Protein AF-A0A0F9AA87-F1 (afdb_monomer_lite)

Structure (mmCIF, N/CA/C/O backbone):
data_AF-A0A0F9AA87-F1
#
_entry.id   AF-A0A0F9AA87-F1
#
loop_
_atom_site.group_PDB
_atom_site.id
_atom_site.type_symbol
_atom_site.label_atom_id
_atom_site.label_alt_id
_atom_site.label_comp_id
_atom_site.label_asym_id
_atom_site.label_entity_id
_atom_site.label_seq_id
_atom_site.pdbx_PDB_ins_code
_atom_site.Cartn_x
_atom_site.Cartn_y
_atom_site.Cartn_z
_atom_site.occupancy
_atom_site.B_iso_or_equiv
_atom_site.auth_seq_id
_atom_site.auth_comp_id
_atom_site.auth_asym_id
_atom_site.auth_atom_id
_atom_site.pdbx_PDB_model_num
ATOM 1 N N . MET A 1 1 ? -9.304 3.431 26.824 1.00 60.50 1 MET A N 1
ATOM 2 C CA . MET A 1 1 ? -8.395 2.329 26.438 1.00 60.50 1 MET A CA 1
ATOM 3 C C . MET A 1 1 ? -7.987 2.607 25.007 1.00 60.50 1 MET A C 1
ATOM 5 O O . MET A 1 1 ? -8.861 3.030 24.263 1.00 60.50 1 MET A O 1
ATOM 9 N N . SER A 1 2 ? -6.704 2.493 24.655 1.00 78.44 2 SER A N 1
ATOM 10 C CA . SER A 1 2 ? -6.282 2.695 23.262 1.00 78.44 2 SER A CA 1
ATOM 11 C C . SER A 1 2 ? -6.850 1.568 22.408 1.00 78.44 2 SER A C 1
ATOM 13 O O . SER A 1 2 ? -6.734 0.409 22.800 1.00 78.44 2 SER A O 1
ATOM 15 N N . GLN A 1 3 ? -7.482 1.926 21.299 1.00 92.69 3 GLN A N 1
ATOM 16 C CA . GLN A 1 3 ? -8.003 0.985 20.317 1.00 92.69 3 GLN A CA 1
ATOM 17 C C . GLN A 1 3 ? -6.896 0.636 19.326 1.00 92.69 3 GLN A C 1
ATOM 19 O O . GLN A 1 3 ? -6.103 1.509 18.961 1.00 92.69 3 GLN A O 1
ATOM 24 N N . TRP A 1 4 ? -6.834 -0.627 18.915 1.00 96.38 4 TRP A N 1
ATOM 25 C CA . TRP A 1 4 ? -5.888 -1.080 17.901 1.00 96.38 4 TRP A CA 1
ATOM 26 C C . TRP A 1 4 ? -6.605 -1.516 16.632 1.00 96.38 4 TRP A C 1
ATOM 28 O O . TRP A 1 4 ? -7.660 -2.155 16.672 1.00 96.38 4 TRP A O 1
ATOM 38 N N . THR A 1 5 ? -5.989 -1.197 15.498 1.00 97.69 5 THR A N 1
ATOM 39 C CA . THR A 1 5 ? -6.383 -1.706 14.189 1.00 97.69 5 THR A CA 1
ATOM 40 C C . THR A 1 5 ? -5.219 -2.464 13.568 1.00 97.69 5 THR A C 1
ATOM 42 O O . THR A 1 5 ? -4.188 -1.883 13.236 1.00 97.69 5 THR A O 1
ATOM 45 N N . HIS A 1 6 ? -5.397 -3.771 13.396 1.00 97.69 6 HIS A N 1
ATOM 46 C CA . HIS A 1 6 ? -4.414 -4.651 12.772 1.00 97.69 6 HIS A CA 1
ATOM 47 C C . HIS A 1 6 ? -4.638 -4.692 11.264 1.00 97.69 6 HIS A C 1
ATOM 49 O O . HIS A 1 6 ? -5.755 -4.956 10.804 1.00 97.69 6 HIS A O 1
ATOM 55 N N . VAL A 1 7 ? -3.577 -4.476 10.494 1.00 98.38 7 VAL A N 1
ATOM 56 C CA . VAL A 1 7 ? -3.621 -4.468 9.032 1.00 98.38 7 VAL A CA 1
ATOM 57 C C . VAL A 1 7 ? -2.648 -5.501 8.483 1.00 98.38 7 VAL A C 1
ATOM 59 O O . VAL A 1 7 ? -1.494 -5.574 8.900 1.00 98.38 7 VAL A O 1
ATOM 62 N N . ALA A 1 8 ? -3.110 -6.293 7.520 1.00 98.62 8 ALA A N 1
ATOM 63 C CA . ALA A 1 8 ? -2.266 -7.203 6.754 1.00 98.62 8 ALA A CA 1
ATOM 64 C C . ALA A 1 8 ? -2.805 -7.338 5.331 1.00 98.62 8 ALA A C 1
ATOM 66 O O . ALA A 1 8 ? -4.007 -7.511 5.134 1.00 98.62 8 ALA A O 1
ATOM 67 N N . GLY A 1 9 ? -1.936 -7.290 4.329 1.00 98.25 9 GLY A N 1
ATOM 68 C CA . GLY A 1 9 ? -2.356 -7.373 2.938 1.00 98.25 9 GLY A CA 1
ATOM 69 C C . GLY A 1 9 ? -1.250 -7.771 1.985 1.00 98.25 9 GLY A C 1
ATOM 70 O O . GLY A 1 9 ? -0.074 -7.847 2.344 1.00 98.25 9 GLY A O 1
ATOM 71 N N . ILE A 1 10 ? -1.658 -8.023 0.749 1.00 97.75 10 ILE A N 1
ATOM 72 C CA . ILE A 1 10 ? -0.759 -8.336 -0.351 1.00 97.75 10 ILE A CA 1
ATOM 73 C C . ILE A 1 10 ? -1.280 -7.703 -1.638 1.00 97.75 10 ILE A C 1
ATOM 75 O O . ILE A 1 10 ? -2.482 -7.708 -1.905 1.00 97.75 10 ILE A O 1
ATOM 79 N N . ILE A 1 11 ? -0.367 -7.171 -2.444 1.00 95.12 11 ILE A N 1
ATOM 80 C CA . ILE A 1 11 ? -0.632 -6.689 -3.799 1.00 95.12 11 ILE A CA 1
ATOM 81 C C . ILE A 1 11 ? 0.218 -7.528 -4.742 1.00 95.12 11 ILE A C 1
ATOM 83 O O . ILE A 1 11 ? 1.446 -7.485 -4.679 1.00 95.12 11 ILE A O 1
ATOM 87 N N . ARG A 1 12 ? -0.416 -8.291 -5.627 1.00 91.00 12 ARG A N 1
ATOM 88 C CA . ARG A 1 12 ? 0.273 -9.024 -6.686 1.00 91.00 12 ARG A CA 1
ATOM 89 C C . ARG A 1 12 ? 0.441 -8.118 -7.896 1.00 91.00 12 ARG A C 1
ATOM 91 O O . ARG A 1 12 ? -0.545 -7.630 -8.454 1.00 91.00 12 ARG A O 1
ATOM 98 N N . ILE A 1 13 ? 1.686 -7.958 -8.331 1.00 85.25 13 ILE A N 1
ATOM 99 C CA . ILE A 1 13 ? 2.045 -7.058 -9.424 1.00 85.25 13 ILE A CA 1
ATOM 100 C C . ILE A 1 13 ? 2.808 -7.779 -10.533 1.00 85.25 13 ILE A C 1
ATOM 102 O O . ILE A 1 13 ? 3.715 -8.581 -10.296 1.00 85.25 13 ILE A O 1
ATOM 106 N N . ASP A 1 14 ? 2.476 -7.408 -11.762 1.00 79.56 14 ASP A N 1
ATOM 107 C CA . ASP A 1 14 ? 3.267 -7.695 -12.949 1.00 79.56 14 ASP A CA 1
ATOM 108 C C . ASP A 1 14 ? 3.844 -6.365 -13.444 1.00 79.56 14 ASP A C 1
ATOM 110 O O . ASP A 1 14 ? 3.121 -5.385 -13.620 1.00 79.56 14 ASP A O 1
ATOM 114 N N . SER A 1 15 ? 5.152 -6.300 -13.674 1.00 64.75 15 SER A N 1
ATOM 115 C CA . SER A 1 15 ? 5.769 -5.109 -14.258 1.00 64.75 15 SER A CA 1
ATOM 116 C C . SER A 1 15 ? 5.773 -5.244 -15.779 1.00 64.75 15 SER A C 1
ATOM 118 O O . SER A 1 15 ? 6.401 -6.153 -16.324 1.00 64.75 15 SER A O 1
ATOM 120 N N . MET A 1 16 ? 5.103 -4.323 -16.479 1.00 55.38 16 MET A N 1
ATOM 121 C CA . MET A 1 16 ? 5.150 -4.264 -17.946 1.00 55.38 16 MET A CA 1
ATOM 122 C C . MET A 1 16 ? 6.563 -3.926 -18.449 1.00 55.38 16 MET A C 1
ATOM 124 O O . MET A 1 16 ? 6.996 -4.437 -19.481 1.00 55.38 16 MET A O 1
ATOM 128 N N . GLY A 1 17 ? 7.313 -3.110 -17.702 1.00 50.81 17 GLY A N 1
ATOM 129 C CA . GLY A 1 17 ? 8.696 -2.748 -18.009 1.00 50.81 17 GLY A CA 1
ATOM 130 C C . GLY A 1 17 ? 9.719 -3.837 -17.698 1.00 50.81 17 GLY A C 1
ATOM 131 O O . GLY A 1 17 ? 10.809 -3.818 -18.269 1.00 50.81 17 GLY A O 1
ATOM 132 N N . ALA A 1 18 ? 9.394 -4.821 -16.853 1.00 51.41 18 ALA A N 1
ATOM 133 C CA . ALA A 1 18 ? 10.351 -5.855 -16.478 1.00 51.41 18 ALA A CA 1
ATOM 134 C C . ALA A 1 18 ? 10.788 -6.754 -17.640 1.00 51.41 18 ALA A C 1
ATOM 136 O O . ALA A 1 18 ? 11.930 -7.212 -17.621 1.00 51.41 18 ALA A O 1
ATOM 137 N N . ALA A 1 19 ? 9.921 -6.954 -18.633 1.00 45.94 19 ALA A N 1
ATOM 138 C CA . ALA A 1 19 ? 10.236 -7.683 -19.860 1.00 45.94 19 ALA A CA 1
ATOM 139 C C . ALA A 1 19 ? 10.904 -6.805 -20.940 1.00 45.94 19 ALA A C 1
ATOM 141 O O . ALA A 1 19 ? 11.509 -7.331 -21.872 1.00 45.94 19 ALA A O 1
ATOM 142 N N . ILE A 1 20 ? 10.788 -5.474 -20.841 1.00 42.81 20 ILE A N 1
ATOM 143 C CA . ILE A 1 20 ? 11.148 -4.530 -21.915 1.00 42.81 20 ILE A CA 1
ATOM 144 C C . ILE A 1 20 ? 12.474 -3.814 -21.626 1.00 42.81 20 ILE A C 1
ATOM 146 O O . ILE A 1 20 ? 13.242 -3.539 -22.549 1.00 42.81 20 ILE A O 1
ATOM 150 N N . VAL A 1 21 ? 12.790 -3.542 -20.359 1.00 46.34 21 VAL A N 1
ATOM 151 C CA . VAL A 1 21 ? 14.031 -2.858 -19.982 1.00 46.34 21 VAL A CA 1
ATOM 152 C C . VAL A 1 21 ? 15.156 -3.866 -19.782 1.00 46.34 21 VAL A C 1
ATOM 154 O O . VAL A 1 21 ? 15.206 -4.590 -18.790 1.00 46.34 21 VAL A O 1
ATOM 157 N N . ARG A 1 22 ? 16.091 -3.877 -20.738 1.00 45.06 22 ARG A N 1
ATOM 158 C CA . ARG A 1 22 ? 17.392 -4.544 -20.609 1.00 45.06 22 ARG A CA 1
ATOM 159 C C . ARG A 1 22 ? 18.292 -3.696 -19.703 1.00 45.06 22 ARG A C 1
ATOM 161 O O . ARG A 1 22 ? 18.606 -2.564 -20.055 1.00 45.06 22 ARG A O 1
ATOM 168 N N . GLY A 1 23 ? 18.711 -4.232 -18.559 1.00 51.09 23 GLY A N 1
ATOM 169 C CA . GLY A 1 23 ? 19.595 -3.560 -17.600 1.00 51.09 23 GLY A CA 1
ATOM 170 C C . GLY A 1 23 ? 19.925 -4.465 -16.406 1.00 51.09 23 GLY A C 1
ATOM 171 O O . GLY A 1 23 ? 19.319 -5.527 -16.283 1.00 51.09 23 GLY A O 1
ATOM 172 N N . PRO A 1 24 ? 20.885 -4.093 -15.542 1.00 54.28 24 PRO A N 1
ATOM 173 C CA . PRO A 1 24 ? 21.230 -4.888 -14.365 1.00 54.28 24 PRO A CA 1
ATOM 174 C C . PRO A 1 24 ? 20.069 -4.922 -13.357 1.00 54.28 24 PRO A C 1
ATOM 176 O O . PRO A 1 24 ? 19.528 -3.873 -12.995 1.00 54.28 24 PRO A O 1
ATOM 179 N N . ASP A 1 25 ? 19.732 -6.112 -12.849 1.00 65.44 25 ASP A N 1
ATOM 180 C CA . ASP A 1 25 ? 18.558 -6.360 -11.988 1.00 65.44 25 ASP A CA 1
ATOM 181 C C . ASP A 1 25 ? 18.469 -5.425 -10.773 1.00 65.44 25 ASP A C 1
ATOM 183 O O . ASP A 1 25 ? 17.387 -5.014 -10.355 1.00 65.44 25 ASP A O 1
ATOM 187 N N . LYS A 1 26 ? 19.622 -5.006 -10.241 1.00 67.25 26 LYS A N 1
ATOM 188 C CA . LYS A 1 26 ? 19.706 -4.132 -9.068 1.00 67.25 26 LYS A CA 1
ATOM 189 C C . LYS A 1 26 ? 19.130 -2.730 -9.303 1.00 67.25 26 LYS A C 1
ATOM 191 O O . LYS A 1 26 ? 18.451 -2.205 -8.426 1.00 67.25 26 LYS A O 1
ATOM 196 N N . GLU A 1 27 ? 19.384 -2.116 -10.459 1.00 68.25 27 GLU A N 1
ATOM 197 C CA . GLU A 1 27 ? 18.889 -0.760 -10.753 1.00 68.25 27 GLU A CA 1
ATOM 198 C C . GLU A 1 27 ? 17.371 -0.767 -10.978 1.00 68.25 27 GLU A C 1
ATOM 200 O O . GLU A 1 27 ? 16.647 0.092 -10.477 1.00 68.25 27 GLU A O 1
ATOM 205 N N . LYS A 1 28 ? 16.879 -1.798 -11.669 1.00 69.19 28 LYS A N 1
ATOM 206 C CA . LYS A 1 28 ? 15.453 -2.039 -11.898 1.00 69.19 28 LYS A CA 1
ATOM 207 C C . LYS A 1 28 ? 14.698 -2.266 -10.587 1.00 69.19 28 LYS A C 1
ATOM 209 O O . LYS A 1 28 ? 13.664 -1.642 -10.362 1.00 69.19 28 LYS A O 1
ATOM 214 N N . ASN A 1 29 ? 15.247 -3.091 -9.697 1.00 73.06 29 ASN A N 1
ATOM 215 C CA . ASN A 1 29 ? 14.650 -3.350 -8.387 1.00 73.06 29 ASN A CA 1
ATOM 216 C C . ASN A 1 29 ? 14.588 -2.087 -7.518 1.00 73.06 29 ASN A C 1
ATOM 218 O O . ASN A 1 29 ? 13.601 -1.889 -6.812 1.00 73.06 29 ASN A O 1
ATOM 222 N N . ASN A 1 30 ? 15.593 -1.208 -7.592 1.00 77.75 30 ASN A N 1
ATOM 223 C CA . ASN A 1 30 ? 15.562 0.073 -6.882 1.00 77.75 30 ASN A CA 1
ATOM 224 C C . ASN A 1 30 ? 14.452 0.992 -7.407 1.00 77.75 30 ASN A C 1
ATOM 226 O O . ASN A 1 30 ? 13.660 1.482 -6.609 1.00 77.75 30 ASN A O 1
ATOM 230 N N . LYS A 1 31 ? 14.325 1.152 -8.731 1.00 76.31 31 LYS A N 1
ATOM 231 C CA . LYS A 1 31 ? 13.261 1.980 -9.332 1.00 76.31 31 LYS A CA 1
ATOM 232 C C . LYS A 1 31 ? 11.862 1.475 -8.986 1.00 76.31 31 LYS A C 1
ATOM 234 O O . LYS A 1 31 ? 10.969 2.271 -8.713 1.00 76.31 31 LYS A O 1
ATOM 239 N N . ILE A 1 32 ? 11.673 0.157 -8.942 1.00 77.69 32 ILE A N 1
ATOM 240 C CA . ILE A 1 32 ? 10.398 -0.433 -8.523 1.00 77.69 32 ILE A CA 1
ATOM 241 C C . ILE A 1 32 ? 10.117 -0.134 -7.050 1.00 77.69 32 ILE A C 1
ATOM 243 O O . ILE A 1 32 ? 9.013 0.288 -6.719 1.00 77.69 32 ILE A O 1
ATOM 247 N N . LYS A 1 33 ? 11.109 -0.286 -6.165 1.00 82.38 33 LYS A N 1
ATOM 248 C CA . LYS A 1 33 ? 10.959 0.078 -4.748 1.00 82.38 33 LYS A CA 1
ATOM 249 C C . LYS A 1 33 ? 10.630 1.561 -4.569 1.00 82.38 33 LYS A C 1
ATOM 251 O O . LYS A 1 33 ? 9.760 1.884 -3.769 1.00 82.38 33 LYS A O 1
ATOM 256 N N . GLU A 1 34 ? 11.262 2.445 -5.337 1.00 85.00 34 GLU A N 1
ATOM 257 C CA . GLU A 1 34 ? 10.955 3.881 -5.340 1.00 85.00 34 GLU A CA 1
ATOM 258 C C . GLU A 1 34 ? 9.526 4.166 -5.822 1.00 85.00 34 GLU A C 1
ATOM 260 O O . GLU A 1 34 ? 8.825 4.974 -5.216 1.00 85.00 34 GLU A O 1
ATOM 265 N N . ALA A 1 35 ? 9.064 3.491 -6.879 1.00 83.94 35 ALA A N 1
ATOM 266 C CA . ALA A 1 35 ? 7.694 3.629 -7.373 1.00 83.94 35 ALA A CA 1
ATOM 267 C C . ALA A 1 35 ? 6.662 3.136 -6.344 1.00 83.94 35 ALA A C 1
ATOM 269 O O . ALA A 1 35 ? 5.665 3.815 -6.098 1.00 83.94 35 ALA A O 1
ATOM 270 N N . VAL A 1 36 ? 6.932 2.007 -5.680 1.00 88.75 36 VAL A N 1
ATOM 271 C CA . VAL A 1 36 ? 6.095 1.504 -4.581 1.00 88.75 36 VAL A CA 1
ATOM 272 C C . VAL A 1 36 ? 6.076 2.492 -3.415 1.00 88.75 36 VAL A C 1
ATOM 274 O O . VAL A 1 36 ? 4.998 2.792 -2.910 1.00 88.75 36 VAL A O 1
ATOM 277 N N . ALA A 1 37 ? 7.223 3.059 -3.034 1.00 90.31 37 ALA A N 1
ATOM 278 C CA . ALA A 1 37 ? 7.292 4.043 -1.957 1.00 90.31 37 ALA A CA 1
ATOM 279 C C . ALA A 1 37 ? 6.508 5.324 -2.269 1.00 90.31 37 ALA A C 1
ATOM 281 O O . ALA A 1 37 ? 5.789 5.835 -1.413 1.00 90.31 37 ALA A O 1
ATOM 282 N N . LYS A 1 38 ? 6.555 5.800 -3.518 1.00 90.19 38 LYS A N 1
ATOM 283 C CA . LYS A 1 38 ? 5.717 6.919 -3.981 1.00 90.19 38 LYS A CA 1
ATOM 284 C C . LYS A 1 38 ? 4.220 6.591 -3.930 1.00 90.19 38 LYS A C 1
ATOM 286 O O . LYS A 1 38 ? 3.415 7.477 -3.656 1.00 90.19 38 LYS A O 1
ATOM 291 N N . ALA A 1 39 ? 3.835 5.342 -4.192 1.00 92.12 39 ALA A N 1
ATOM 29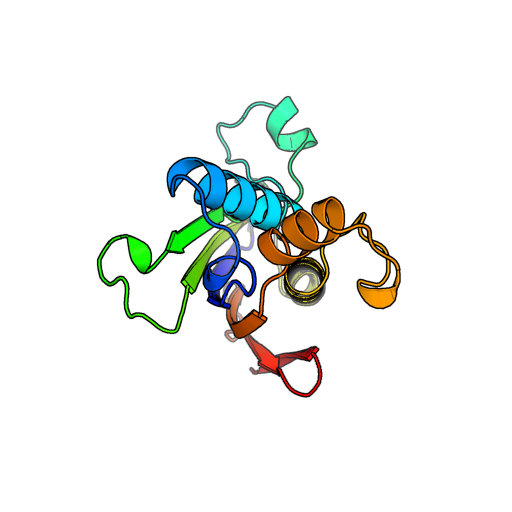2 C CA . ALA A 1 39 ? 2.433 4.936 -4.233 1.00 92.12 39 ALA A CA 1
ATOM 293 C C . ALA A 1 39 ? 1.825 4.661 -2.844 1.00 92.12 39 ALA A C 1
ATOM 295 O O . ALA A 1 39 ? 0.704 5.101 -2.564 1.00 92.12 39 ALA A O 1
ATOM 296 N N . LEU A 1 40 ? 2.544 3.929 -1.986 1.00 95.00 40 LEU A N 1
ATOM 297 C CA . LEU A 1 40 ? 2.088 3.509 -0.652 1.00 95.00 40 LEU A CA 1
ATOM 298 C C . LEU A 1 40 ? 2.426 4.530 0.440 1.00 95.00 40 LEU A C 1
ATOM 300 O O . LEU A 1 40 ? 1.761 4.556 1.475 1.00 95.00 40 LEU A O 1
ATOM 304 N N . GLY A 1 41 ? 3.407 5.394 0.188 1.00 94.88 41 GLY A N 1
ATOM 305 C CA . GLY A 1 41 ? 3.903 6.382 1.134 1.00 94.88 41 GLY A CA 1
ATOM 306 C C . GLY A 1 41 ? 5.151 5.918 1.883 1.00 94.88 41 GLY A C 1
ATOM 307 O O . GLY A 1 41 ? 5.464 4.728 1.953 1.00 94.88 41 GLY A O 1
ATOM 308 N N . ASN A 1 42 ? 5.883 6.876 2.447 1.00 93.94 42 ASN A N 1
ATOM 309 C CA . ASN A 1 42 ? 7.066 6.586 3.252 1.00 93.94 42 ASN A CA 1
ATOM 310 C C . ASN A 1 42 ? 6.647 6.027 4.611 1.00 93.94 42 ASN A C 1
ATOM 312 O O . ASN A 1 42 ? 5.706 6.534 5.231 1.00 93.94 42 ASN A O 1
ATOM 316 N N . THR A 1 43 ? 7.381 5.016 5.064 1.00 95.62 43 THR A N 1
ATOM 317 C CA . THR A 1 43 ? 7.148 4.329 6.333 1.00 95.62 43 THR A CA 1
ATOM 318 C C . THR A 1 43 ? 8.152 4.778 7.388 1.00 95.62 43 THR A C 1
ATOM 320 O O . THR A 1 43 ? 9.314 5.041 7.090 1.00 95.62 43 THR A O 1
ATOM 323 N N . PHE A 1 44 ? 7.717 4.783 8.636 1.00 95.00 44 PHE A N 1
ATOM 324 C CA . PHE A 1 44 ? 8.505 5.027 9.840 1.00 95.00 44 PHE A CA 1
ATOM 325 C C . PHE A 1 44 ? 7.951 4.171 10.991 1.00 95.00 44 PHE A C 1
ATOM 327 O O . PHE A 1 44 ? 6.838 3.635 10.903 1.00 95.00 44 PHE A O 1
ATOM 334 N N . ASN A 1 45 ? 8.723 4.027 12.062 1.00 94.19 45 ASN A N 1
ATOM 335 C CA . ASN A 1 45 ? 8.368 3.271 13.264 1.00 94.19 45 ASN A CA 1
ATOM 336 C C . ASN A 1 45 ? 8.478 4.142 14.527 1.00 94.19 45 ASN A C 1
ATOM 338 O O . ASN A 1 45 ? 8.934 5.284 14.466 1.00 94.19 45 ASN A O 1
ATOM 342 N N . PHE A 1 46 ? 8.083 3.591 15.676 1.00 91.25 46 PHE A N 1
ATOM 343 C CA . PHE A 1 46 ? 8.134 4.284 16.966 1.00 91.25 46 PHE A CA 1
ATOM 344 C C . PHE A 1 46 ? 9.514 4.871 17.314 1.00 91.25 46 PHE A C 1
ATOM 346 O O . PHE A 1 46 ? 9.602 5.944 17.900 1.00 91.25 46 PHE A O 1
ATOM 353 N N . GLU A 1 47 ? 10.594 4.194 16.921 1.00 94.00 47 GLU A N 1
ATOM 354 C CA . GLU A 1 47 ? 11.974 4.608 17.208 1.00 94.00 47 GLU A CA 1
ATOM 355 C C . GLU A 1 47 ? 12.550 5.581 16.163 1.00 94.00 47 GLU A C 1
ATOM 357 O O . GLU A 1 47 ? 13.701 6.008 16.276 1.00 94.00 47 GLU A O 1
ATOM 362 N N . SER A 1 48 ? 11.779 5.921 15.127 1.00 93.56 48 SER A N 1
ATOM 363 C CA . SER A 1 48 ? 12.223 6.805 14.048 1.00 93.56 48 SER A CA 1
ATOM 364 C C . SER A 1 48 ? 12.343 8.255 14.516 1.00 93.56 48 SER A C 1
ATOM 366 O O . SER A 1 48 ? 11.693 8.680 15.473 1.00 93.56 48 SER A O 1
ATOM 368 N N . SER A 1 49 ? 13.178 9.036 13.828 1.00 95.00 49 SER A N 1
ATOM 369 C CA . SER A 1 49 ? 13.383 10.444 14.175 1.00 95.00 49 SER A CA 1
ATOM 370 C C . SER A 1 49 ? 12.127 11.281 13.912 1.00 95.00 49 SER A C 1
ATOM 372 O O . SER A 1 49 ? 11.313 10.939 13.057 1.00 95.00 49 SER A O 1
ATOM 374 N N . GLU A 1 50 ? 11.984 12.425 14.587 1.00 93.56 50 GLU A N 1
ATOM 375 C CA . GLU A 1 50 ? 10.876 13.361 14.330 1.00 93.56 50 GLU A CA 1
ATOM 376 C C . GLU A 1 50 ? 10.815 13.798 12.853 1.00 93.56 50 GLU A C 1
ATOM 378 O O . GLU A 1 50 ? 9.743 13.999 12.287 1.00 93.56 50 GLU A O 1
ATOM 383 N N . GLU A 1 51 ? 11.970 13.900 12.194 1.00 93.31 51 GLU A N 1
ATOM 384 C CA . GLU A 1 51 ? 12.043 14.199 10.767 1.00 93.31 51 GLU A CA 1
ATOM 385 C C . GLU A 1 51 ? 11.437 13.081 9.905 1.00 93.31 51 GLU A C 1
ATOM 387 O O . GLU A 1 51 ? 10.710 13.376 8.955 1.00 93.31 51 GLU A O 1
ATOM 392 N N . ASP A 1 52 ? 11.673 11.814 10.249 1.00 91.62 52 ASP A N 1
ATOM 393 C CA . ASP A 1 52 ? 11.078 10.669 9.550 1.00 91.62 52 ASP A CA 1
ATOM 394 C C . ASP A 1 52 ? 9.563 10.605 9.767 1.00 91.62 52 ASP A C 1
ATOM 396 O O . ASP A 1 52 ? 8.820 10.368 8.816 1.00 91.62 52 ASP A O 1
ATOM 400 N N . TRP A 1 53 ? 9.098 10.904 10.984 1.00 91.81 53 TRP A N 1
ATOM 401 C CA . TRP A 1 53 ? 7.672 11.046 11.295 1.00 91.81 53 TRP A CA 1
ATOM 402 C C . TRP A 1 53 ? 7.011 12.128 10.433 1.00 91.81 53 TRP A C 1
ATOM 404 O O . TRP A 1 53 ? 5.961 11.894 9.839 1.00 91.81 53 TRP A O 1
ATOM 414 N N . ASN A 1 54 ? 7.656 13.289 10.290 1.00 90.81 54 ASN A N 1
ATOM 415 C CA . ASN A 1 54 ? 7.150 14.397 9.475 1.00 90.81 54 ASN A CA 1
ATOM 416 C C . ASN A 1 54 ? 7.185 14.114 7.961 1.00 90.81 54 ASN A C 1
ATOM 418 O O . ASN A 1 54 ? 6.431 14.723 7.201 1.00 90.81 54 ASN A O 1
ATOM 422 N N . ARG A 1 55 ? 8.068 13.219 7.505 1.00 89.44 55 ARG A N 1
ATOM 423 C CA . ARG A 1 55 ? 8.177 12.786 6.097 1.00 89.44 55 ARG A CA 1
ATOM 424 C C . ARG A 1 55 ? 7.318 11.563 5.771 1.00 89.44 55 ARG A C 1
ATOM 426 O O . ARG A 1 55 ? 7.180 11.214 4.593 1.00 89.44 55 ARG A O 1
ATOM 433 N N . GLY A 1 56 ? 6.792 10.898 6.794 1.00 87.06 56 GLY A N 1
ATOM 434 C CA . GLY A 1 56 ? 5.932 9.737 6.684 1.00 87.06 56 GLY A CA 1
ATOM 435 C C . GLY A 1 56 ? 4.606 10.059 6.009 1.00 87.06 56 GLY A C 1
ATOM 436 O O . GLY A 1 56 ? 4.010 11.108 6.238 1.00 87.06 56 GLY A O 1
ATOM 437 N N . SER A 1 57 ? 4.141 9.154 5.154 1.00 92.50 57 SER A N 1
ATOM 438 C CA . SER A 1 57 ? 2.882 9.340 4.418 1.00 92.50 57 SER A CA 1
ATOM 439 C C . SER A 1 57 ? 2.038 8.075 4.287 1.00 92.50 57 SER A C 1
ATOM 441 O O . SER A 1 57 ? 0.905 8.149 3.810 1.00 92.50 57 SER A O 1
ATOM 443 N N . ALA A 1 58 ? 2.552 6.928 4.738 1.00 96.06 58 ALA A N 1
ATOM 444 C CA . ALA A 1 58 ? 1.727 5.757 5.003 1.00 96.06 58 ALA A CA 1
ATOM 445 C C . ALA A 1 58 ? 0.842 5.996 6.249 1.00 96.06 58 ALA A C 1
ATOM 447 O O . ALA A 1 58 ? 1.255 6.739 7.146 1.00 96.06 58 ALA A O 1
ATOM 448 N N . PRO A 1 59 ? -0.354 5.377 6.341 1.00 97.00 59 PRO A N 1
ATOM 449 C CA . PRO A 1 59 ? -1.220 5.481 7.508 1.00 97.00 59 PRO A CA 1
ATOM 450 C C . PRO A 1 59 ? -0.457 5.135 8.777 1.00 97.00 59 PRO A C 1
ATOM 452 O O . PRO A 1 59 ? 0.277 4.145 8.801 1.00 97.00 59 PRO A O 1
ATOM 455 N N . ALA A 1 60 ? -0.627 5.953 9.811 1.00 95.81 60 ALA A N 1
ATOM 456 C CA . ALA A 1 60 ? 0.148 5.840 11.030 1.00 95.81 60 ALA A CA 1
ATOM 457 C C . ALA A 1 60 ? -0.681 6.138 12.269 1.00 95.81 60 ALA A C 1
ATOM 459 O O . ALA A 1 60 ? -1.428 7.114 12.306 1.00 95.81 60 ALA A O 1
ATOM 460 N N . GLY A 1 61 ? -0.500 5.288 13.275 1.00 93.25 61 GLY A N 1
ATOM 461 C CA . GLY A 1 61 ? -0.949 5.522 14.638 1.00 93.25 61 GLY A CA 1
ATOM 462 C C . GLY A 1 61 ? 0.183 6.078 15.497 1.00 93.25 61 GLY A C 1
ATOM 463 O O . GLY A 1 61 ? 1.279 6.366 15.012 1.00 93.25 61 GLY A O 1
ATOM 464 N N . SER A 1 62 ? -0.044 6.163 16.804 1.00 92.19 62 SER A N 1
ATOM 465 C CA . SER A 1 62 ? 0.972 6.651 17.751 1.00 92.19 62 SER A CA 1
ATOM 466 C C . SER A 1 62 ? 2.205 5.741 17.903 1.00 92.19 62 SER A C 1
ATOM 468 O O . SER A 1 62 ? 3.205 6.176 18.466 1.00 92.19 62 SER A O 1
ATOM 470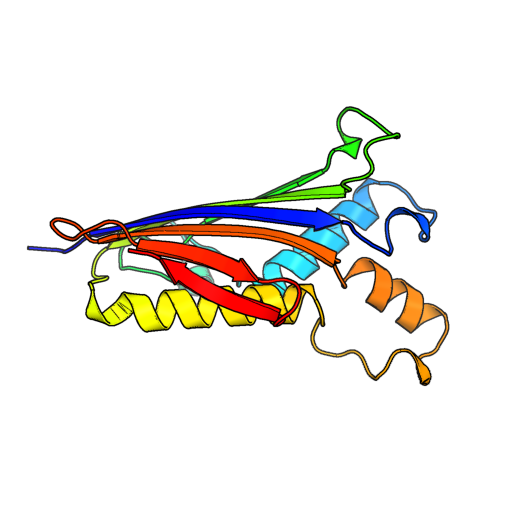 N N . GLU A 1 63 ? 2.175 4.518 17.361 1.00 92.88 63 GLU A N 1
ATOM 471 C CA . GLU A 1 63 ? 3.282 3.538 17.402 1.00 92.88 63 GLU A CA 1
ATOM 472 C C . GLU A 1 63 ? 4.048 3.422 16.067 1.00 92.88 63 GLU A C 1
ATOM 474 O O . GLU A 1 63 ? 4.947 2.592 15.912 1.00 92.88 63 GLU A O 1
ATOM 479 N N . GLY A 1 64 ? 3.706 4.258 15.085 1.00 94.56 64 GLY A N 1
ATOM 480 C CA . GLY A 1 64 ? 4.323 4.261 13.764 1.00 94.56 64 GLY A CA 1
ATOM 481 C C . GLY A 1 64 ? 3.340 3.993 12.630 1.00 94.56 64 GLY A C 1
ATOM 482 O O . GLY A 1 64 ? 2.124 3.894 12.815 1.00 94.56 64 GLY A O 1
ATOM 483 N N . SER A 1 65 ? 3.899 3.895 11.428 1.00 97.25 65 SER A N 1
ATOM 484 C CA . SER A 1 65 ? 3.144 3.670 10.194 1.00 97.25 65 SER A CA 1
ATOM 485 C C . SER A 1 65 ? 2.977 2.193 9.842 1.00 97.25 65 SER A C 1
ATOM 487 O O . SER A 1 65 ? 3.750 1.339 10.290 1.00 97.25 65 SER A O 1
ATOM 489 N N . LEU A 1 66 ? 2.021 1.904 8.958 1.00 97.75 66 LEU A N 1
ATOM 490 C CA . LEU A 1 66 ? 2.013 0.652 8.207 1.00 97.75 66 LEU A CA 1
ATOM 491 C C . LEU A 1 66 ? 3.350 0.455 7.488 1.00 97.75 66 LEU A C 1
ATOM 493 O O . LEU A 1 66 ? 3.925 1.385 6.929 1.00 97.75 66 LEU A O 1
ATOM 497 N N . GLN A 1 67 ? 3.817 -0.784 7.483 1.00 97.44 67 GLN A N 1
ATOM 498 C CA . GLN A 1 67 ? 5.044 -1.221 6.840 1.00 97.44 67 GLN A CA 1
ATOM 499 C C . GLN A 1 67 ? 4.718 -2.025 5.584 1.00 97.44 67 GLN A C 1
ATOM 501 O O . GLN A 1 67 ? 3.633 -2.601 5.448 1.00 97.44 67 GLN A O 1
ATOM 506 N N . TYR A 1 68 ? 5.677 -2.099 4.666 1.00 97.06 68 TYR A N 1
ATOM 507 C CA . TYR A 1 68 ? 5.578 -2.980 3.513 1.00 97.06 68 TYR A CA 1
ATOM 508 C C . TYR A 1 68 ? 6.947 -3.442 3.019 1.00 97.06 68 TYR A C 1
ATOM 510 O O . TYR A 1 68 ? 7.989 -2.864 3.328 1.00 97.06 68 TYR A O 1
ATOM 518 N N . SER A 1 69 ? 6.945 -4.491 2.205 1.00 93.75 69 SER A N 1
ATOM 519 C CA . SER A 1 69 ? 8.123 -4.988 1.501 1.00 93.75 69 SER A CA 1
ATOM 520 C C . SER A 1 69 ? 7.755 -5.392 0.082 1.00 93.75 69 SER A C 1
ATOM 522 O O . SER A 1 69 ? 6.630 -5.805 -0.189 1.00 93.75 69 SER A O 1
ATOM 524 N N . VAL A 1 70 ? 8.717 -5.255 -0.829 1.00 88.00 70 VAL A N 1
ATOM 525 C CA . VAL A 1 70 ? 8.575 -5.655 -2.231 1.00 88.00 70 VAL A CA 1
ATOM 526 C C . VAL A 1 70 ? 9.444 -6.879 -2.470 1.00 88.00 70 VAL A C 1
ATOM 528 O O . VAL A 1 70 ? 10.651 -6.834 -2.213 1.00 88.00 70 VAL A O 1
ATOM 531 N N . SER A 1 71 ? 8.840 -7.944 -2.984 1.00 85.31 71 SER A N 1
ATOM 532 C CA . SER A 1 71 ? 9.514 -9.189 -3.348 1.00 85.31 71 SER A CA 1
ATOM 533 C C . SER A 1 71 ? 9.308 -9.475 -4.829 1.00 85.31 71 SER A C 1
ATOM 535 O O . SER A 1 71 ? 8.193 -9.362 -5.339 1.00 85.31 71 SER A O 1
ATOM 537 N N . SER A 1 72 ? 10.381 -9.857 -5.518 1.00 77.56 72 SER A N 1
ATOM 538 C CA . SER A 1 72 ? 10.359 -10.230 -6.933 1.00 77.56 72 SER A CA 1
ATOM 539 C C . SER A 1 72 ? 10.569 -11.730 -7.103 1.00 77.56 72 SER A C 1
ATOM 541 O O . SER A 1 72 ? 11.441 -12.310 -6.464 1.00 77.56 72 SER A O 1
ATOM 543 N N . ASN A 1 73 ? 9.833 -12.358 -8.019 1.00 68.94 73 ASN A N 1
ATOM 544 C CA . ASN A 1 73 ? 10.003 -13.782 -8.334 1.00 68.94 73 ASN A CA 1
ATOM 545 C C . ASN A 1 73 ? 11.310 -14.072 -9.097 1.00 68.94 73 ASN A C 1
ATOM 547 O O . ASN A 1 73 ? 11.749 -15.219 -9.150 1.00 68.94 73 ASN A O 1
ATOM 551 N N . SER A 1 74 ? 11.977 -13.037 -9.623 1.00 58.91 74 SER A N 1
ATOM 552 C CA . SER A 1 74 ? 13.317 -13.144 -10.216 1.00 58.91 74 SER A CA 1
ATOM 553 C C . SER A 1 74 ? 14.404 -13.574 -9.224 1.00 58.91 74 SER A C 1
ATOM 555 O O . SER A 1 74 ? 15.499 -13.910 -9.656 1.00 58.91 74 SER A O 1
ATOM 557 N N . ASP A 1 75 ? 14.114 -13.614 -7.919 1.00 54.69 75 ASP A N 1
ATOM 558 C CA . ASP A 1 75 ? 15.024 -14.183 -6.918 1.00 54.69 75 ASP A CA 1
ATOM 559 C C . ASP A 1 75 ? 15.051 -15.734 -6.943 1.00 54.69 75 ASP A C 1
ATOM 561 O O . ASP A 1 75 ? 15.804 -16.342 -6.181 1.00 54.69 75 ASP A O 1
ATOM 565 N N . GLY A 1 76 ? 14.269 -16.394 -7.819 1.00 47.06 76 GLY A N 1
ATOM 566 C CA . GLY A 1 76 ? 14.258 -17.860 -7.938 1.00 47.06 76 GLY A CA 1
ATOM 567 C C . GLY A 1 76 ? 13.726 -18.479 -9.241 1.00 47.06 76 GLY A C 1
ATOM 568 O O . GLY A 1 76 ? 14.007 -19.654 -9.467 1.00 47.06 76 GLY A O 1
ATOM 569 N N . ASP A 1 77 ? 12.997 -17.751 -10.100 1.00 53.31 77 ASP A N 1
ATOM 570 C CA . ASP A 1 77 ? 12.486 -18.287 -11.376 1.00 53.31 77 ASP A CA 1
ATOM 571 C C . ASP A 1 77 ? 12.335 -17.193 -12.455 1.00 53.31 77 ASP A C 1
ATOM 573 O O . ASP A 1 77 ? 11.438 -16.347 -12.405 1.00 53.31 77 ASP A O 1
ATOM 577 N N . GLU A 1 78 ? 13.210 -17.222 -13.465 1.00 52.59 78 GLU A N 1
ATOM 578 C CA . GLU A 1 78 ? 13.213 -16.301 -14.614 1.00 52.59 78 GLU A CA 1
ATOM 579 C C . GLU A 1 78 ? 12.023 -16.495 -15.577 1.00 52.59 78 GLU A C 1
ATOM 581 O O . GLU A 1 78 ? 11.809 -15.680 -16.479 1.00 52.59 78 GLU A O 1
ATOM 586 N N . HIS A 1 79 ? 11.219 -17.544 -15.380 1.00 55.06 79 HIS A N 1
ATOM 587 C CA . HIS A 1 79 ? 10.033 -17.854 -16.179 1.00 55.06 79 HIS A CA 1
ATOM 588 C C . HIS A 1 79 ? 8.712 -17.519 -15.476 1.00 55.06 79 HIS A C 1
ATOM 590 O O . HIS A 1 79 ? 7.637 -17.724 -16.052 1.00 55.06 79 HIS A O 1
ATOM 596 N N . ALA A 1 80 ? 8.759 -16.977 -14.256 1.00 59.12 80 ALA A N 1
ATOM 597 C CA . ALA A 1 80 ? 7.561 -16.561 -13.545 1.00 59.12 80 ALA A CA 1
ATOM 598 C C . ALA A 1 80 ? 6.851 -15.420 -14.298 1.00 59.12 80 ALA A C 1
ATOM 600 O O . ALA A 1 80 ? 7.366 -14.312 -14.433 1.00 59.12 80 ALA A O 1
ATOM 601 N N . LEU A 1 81 ? 5.626 -15.687 -14.764 1.00 60.00 81 LEU A N 1
ATOM 602 C CA . LEU A 1 81 ? 4.789 -14.687 -15.443 1.00 60.00 81 LEU A CA 1
ATOM 603 C C . LEU A 1 81 ? 4.392 -13.531 -14.518 1.00 60.00 81 LEU A C 1
ATOM 605 O O . LEU A 1 81 ? 4.147 -12.426 -14.996 1.00 60.00 81 LEU A O 1
ATOM 609 N N . SER A 1 82 ? 4.330 -13.784 -13.207 1.00 69.81 82 SER A N 1
ATOM 610 C CA . SER A 1 82 ? 4.202 -12.719 -12.219 1.00 69.81 82 SER A CA 1
ATOM 611 C C . SER A 1 82 ? 5.553 -12.137 -11.863 1.00 69.81 82 SER A C 1
ATOM 613 O O . SER A 1 82 ? 6.452 -12.882 -11.476 1.00 69.81 82 SER A O 1
ATOM 615 N N . TRP A 1 83 ? 5.674 -10.810 -11.905 1.00 75.69 83 TRP A N 1
ATOM 616 C CA . TRP A 1 83 ? 6.925 -10.154 -11.528 1.00 75.69 83 TRP A CA 1
ATOM 617 C C . TRP A 1 83 ? 7.184 -10.272 -10.024 1.00 75.69 83 TRP A C 1
ATOM 619 O O . TRP A 1 83 ? 8.302 -10.585 -9.618 1.00 75.69 83 TRP A O 1
ATOM 629 N N . GLY A 1 84 ? 6.158 -10.075 -9.194 1.00 83.88 84 GLY A N 1
ATOM 630 C CA . GLY A 1 84 ? 6.331 -10.109 -7.748 1.00 83.88 84 GLY A CA 1
ATOM 631 C C . GLY A 1 84 ? 5.083 -9.741 -6.959 1.00 83.88 84 GLY A C 1
ATOM 632 O O . GLY A 1 84 ? 3.956 -9.765 -7.465 1.00 83.88 84 GLY A O 1
ATOM 633 N N . TYR A 1 85 ? 5.298 -9.399 -5.695 1.00 89.44 85 TYR A N 1
ATOM 634 C CA . TYR A 1 85 ? 4.252 -8.954 -4.788 1.00 89.44 85 TYR A CA 1
ATOM 635 C C . TYR A 1 85 ? 4.770 -7.920 -3.787 1.00 89.44 85 TYR A C 1
ATOM 637 O O . TYR A 1 85 ? 5.968 -7.816 -3.517 1.00 89.44 85 TYR A O 1
ATOM 645 N N . ILE A 1 86 ? 3.834 -7.154 -3.238 1.00 93.44 86 ILE A N 1
ATOM 646 C CA . ILE A 1 86 ? 4.052 -6.195 -2.162 1.00 93.44 86 ILE A CA 1
ATOM 647 C C . ILE A 1 86 ? 3.292 -6.715 -0.947 1.00 93.44 86 ILE A C 1
ATOM 649 O O . ILE A 1 86 ? 2.070 -6.838 -1.009 1.00 93.44 86 ILE A O 1
ATOM 653 N N . SER A 1 87 ? 3.993 -7.024 0.137 1.00 97.00 87 SER A N 1
ATOM 654 C CA . SER A 1 87 ? 3.371 -7.386 1.415 1.00 97.00 87 SER A CA 1
ATOM 655 C C . SER A 1 87 ? 3.190 -6.132 2.256 1.00 97.00 87 SER A C 1
ATOM 657 O O . SER A 1 87 ? 4.122 -5.342 2.341 1.00 97.00 87 SER A O 1
ATOM 659 N N . ILE A 1 88 ? 2.030 -5.963 2.890 1.00 98.44 88 ILE A N 1
ATOM 660 C CA . ILE A 1 88 ? 1.694 -4.827 3.764 1.00 98.44 88 ILE A CA 1
ATOM 661 C C . ILE A 1 88 ? 1.339 -5.373 5.147 1.00 98.44 88 ILE A C 1
ATOM 663 O O . ILE A 1 88 ? 0.602 -6.356 5.239 1.00 98.44 88 ILE A O 1
ATOM 667 N N . TRP A 1 89 ? 1.831 -4.750 6.216 1.00 98.31 89 TRP A N 1
ATOM 668 C CA . TRP A 1 89 ? 1.484 -5.121 7.590 1.00 98.31 89 TRP A CA 1
ATOM 669 C C . TRP A 1 89 ? 1.633 -3.949 8.559 1.00 98.31 89 TRP A C 1
ATOM 671 O O . TRP A 1 89 ? 2.382 -3.010 8.304 1.00 98.31 89 TRP A O 1
ATOM 681 N N . GLY A 1 90 ? 0.963 -4.014 9.703 1.00 96.31 90 GLY A N 1
ATOM 682 C CA . GLY A 1 90 ? 1.197 -3.082 10.801 1.00 96.31 90 GLY A CA 1
ATOM 683 C C . GLY A 1 90 ? 0.037 -3.020 11.781 1.00 96.31 90 GLY A C 1
ATOM 684 O O . GLY A 1 90 ? -1.068 -3.476 11.487 1.00 96.31 90 GLY A O 1
ATOM 685 N N . ASP A 1 91 ? 0.316 -2.417 12.931 1.00 96.12 91 ASP A N 1
ATOM 686 C CA . ASP A 1 91 ? -0.643 -2.209 14.007 1.00 96.12 91 ASP A CA 1
ATOM 687 C C . ASP A 1 91 ? -0.808 -0.705 14.235 1.00 96.12 91 ASP A C 1
ATOM 689 O O . ASP A 1 91 ? 0.121 -0.013 14.653 1.00 96.12 91 ASP A O 1
ATOM 693 N N . LEU A 1 92 ? -1.994 -0.185 13.927 1.00 96.50 92 LEU A N 1
ATOM 694 C CA . LEU A 1 92 ? -2.318 1.229 14.063 1.00 96.50 92 LEU A CA 1
ATOM 695 C C . LEU A 1 92 ? -2.997 1.458 15.410 1.00 96.50 92 LEU A C 1
ATOM 697 O O . LEU A 1 92 ? -4.182 1.163 15.591 1.00 96.50 92 LEU A O 1
ATOM 701 N N . ARG A 1 93 ? -2.222 1.963 16.369 1.00 94.62 93 ARG A N 1
ATOM 702 C CA . ARG A 1 93 ? -2.742 2.426 17.655 1.00 94.62 93 ARG A CA 1
ATOM 703 C C . ARG A 1 93 ? -3.526 3.723 17.459 1.00 94.62 93 ARG A C 1
ATOM 705 O O . ARG A 1 93 ? -3.087 4.596 16.717 1.00 94.62 93 ARG A O 1
ATOM 712 N N . ASP A 1 94 ? -4.657 3.833 18.147 1.00 92.88 94 ASP A N 1
ATOM 713 C CA . ASP A 1 94 ? -5.601 4.959 18.090 1.00 92.88 94 ASP A CA 1
ATOM 714 C C . ASP A 1 94 ? -6.453 5.022 16.811 1.00 92.88 94 ASP A C 1
ATOM 716 O O . ASP A 1 94 ? -7.131 6.019 16.587 1.00 92.88 94 ASP A O 1
ATOM 720 N N . PHE A 1 95 ? -6.463 3.948 16.012 1.00 94.94 95 PHE A N 1
ATOM 721 C CA . PHE A 1 95 ? -7.370 3.789 14.872 1.00 94.94 95 PHE A CA 1
ATOM 722 C C . PHE A 1 95 ? -8.594 2.963 15.262 1.00 94.94 95 PHE A C 1
ATOM 724 O O . PHE A 1 95 ? -8.455 1.857 15.802 1.00 94.94 95 PHE A O 1
ATOM 731 N N . GLY A 1 96 ? -9.774 3.475 14.924 1.00 94.75 96 GLY A N 1
ATOM 732 C CA . GLY A 1 96 ? -11.064 2.841 15.154 1.00 94.75 96 GLY A CA 1
ATOM 733 C C . GLY A 1 96 ? -11.835 2.494 13.884 1.00 94.75 96 GLY A C 1
ATOM 734 O O . GLY A 1 96 ? -11.351 2.586 12.753 1.00 94.75 96 GLY A O 1
ATOM 735 N N . SER A 1 97 ? -13.085 2.072 14.073 1.00 94.94 97 SER A N 1
ATOM 736 C CA . SER A 1 97 ? -13.992 1.724 12.970 1.00 94.94 97 SER A CA 1
ATOM 737 C C . SER A 1 97 ? -14.306 2.931 12.081 1.00 94.94 97 SER A C 1
ATOM 739 O O . SER A 1 97 ? -14.561 2.779 10.887 1.00 94.94 97 SER A O 1
ATOM 741 N N . GLU A 1 98 ? -14.261 4.130 12.653 1.00 95.00 98 GLU A N 1
ATOM 742 C CA . GLU A 1 98 ? -14.377 5.418 11.976 1.00 95.00 98 GLU A CA 1
ATOM 743 C C . GLU A 1 98 ? -13.217 5.713 11.014 1.00 95.00 98 GLU A C 1
ATOM 745 O O . GLU A 1 98 ? -13.411 6.478 10.070 1.00 95.00 98 GLU A O 1
ATOM 750 N N . ASP A 1 99 ? -12.057 5.073 11.199 1.00 95.94 99 ASP A N 1
ATOM 751 C CA . ASP A 1 99 ? -10.862 5.276 10.373 1.00 95.94 99 ASP A CA 1
ATOM 752 C C . ASP A 1 99 ? -10.759 4.275 9.218 1.00 95.94 99 ASP A C 1
ATOM 754 O O . ASP A 1 99 ? -10.015 4.497 8.264 1.00 95.94 99 ASP A O 1
ATOM 758 N N . VAL A 1 100 ? -11.550 3.198 9.230 1.00 96.12 100 VAL A N 1
ATOM 759 C CA . VAL A 1 100 ? -11.612 2.218 8.130 1.00 96.12 100 VAL A CA 1
ATOM 760 C C . VAL A 1 100 ? -11.833 2.879 6.757 1.00 96.12 100 VAL A C 1
ATOM 762 O O . VAL A 1 100 ? -11.168 2.470 5.797 1.00 96.12 100 VAL A O 1
ATOM 765 N N . PRO A 1 101 ? -12.708 3.896 6.595 1.00 97.00 101 PRO A N 1
ATOM 766 C CA . PRO A 1 101 ? -12.844 4.606 5.327 1.00 97.00 101 PRO A CA 1
ATOM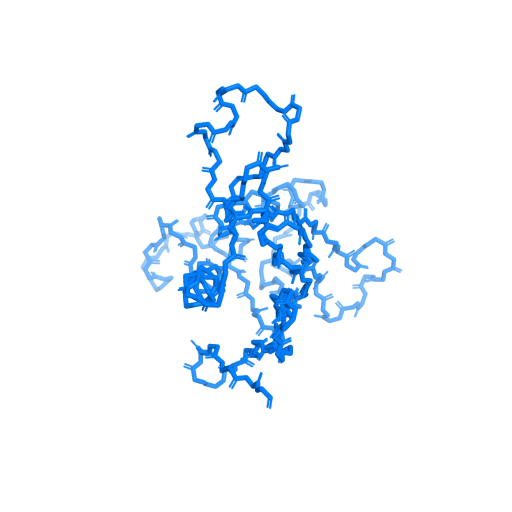 767 C C . PRO A 1 101 ? -11.550 5.285 4.862 1.00 97.00 101 PRO A C 1
ATOM 769 O O . PRO A 1 101 ? -11.274 5.271 3.664 1.00 97.00 101 PRO A O 1
ATOM 772 N N . SER A 1 102 ? -10.738 5.833 5.775 1.00 96.38 102 SER A N 1
ATOM 773 C CA . SER A 1 102 ? -9.464 6.475 5.418 1.00 96.38 102 SER A CA 1
ATOM 774 C C . SER A 1 102 ? -8.419 5.444 4.978 1.00 96.38 102 SER A C 1
ATOM 776 O O . SER A 1 102 ? -7.735 5.656 3.980 1.00 96.38 102 SER A O 1
ATOM 778 N N . LEU A 1 103 ? -8.374 4.278 5.634 1.00 97.38 103 LEU A N 1
ATOM 779 C CA . LEU A 1 103 ? -7.544 3.143 5.210 1.00 97.38 103 LEU A CA 1
ATOM 780 C C . LEU A 1 103 ? -7.980 2.590 3.849 1.00 97.38 103 LEU A C 1
ATOM 782 O O . LEU A 1 103 ? -7.142 2.241 3.019 1.00 97.38 103 LEU A O 1
ATOM 786 N N . THR A 1 104 ? -9.290 2.540 3.604 1.00 97.75 104 THR A N 1
ATOM 787 C CA . THR A 1 104 ? -9.855 2.099 2.321 1.00 97.75 104 THR A CA 1
ATOM 788 C C . THR A 1 104 ? -9.491 3.065 1.195 1.00 97.75 104 THR A C 1
ATOM 790 O O . THR A 1 104 ? -9.066 2.628 0.127 1.00 97.75 104 THR A O 1
ATOM 793 N N . ASP A 1 105 ? -9.620 4.372 1.437 1.00 97.81 105 ASP A N 1
ATOM 794 C CA . ASP A 1 105 ? -9.239 5.423 0.489 1.00 97.81 105 ASP A CA 1
ATOM 795 C C . ASP A 1 105 ? -7.728 5.434 0.222 1.00 97.81 105 ASP A C 1
ATOM 797 O O . ASP A 1 105 ? -7.315 5.499 -0.937 1.00 97.81 105 ASP A O 1
ATOM 801 N N . TRP A 1 106 ? -6.902 5.291 1.264 1.00 97.81 106 TRP A N 1
ATOM 802 C CA . TRP A 1 106 ? -5.455 5.136 1.113 1.00 97.81 106 TRP A CA 1
ATOM 803 C C . TRP A 1 106 ? -5.124 3.942 0.219 1.00 97.81 106 TRP A C 1
ATOM 805 O O . TRP A 1 106 ? -4.411 4.109 -0.769 1.00 97.81 106 TRP A O 1
ATOM 815 N N . PHE A 1 107 ? -5.690 2.765 0.503 1.00 98.12 107 PHE A N 1
ATOM 816 C CA . PHE A 1 107 ? -5.411 1.563 -0.276 1.00 98.12 107 PHE A CA 1
ATOM 817 C C . PHE A 1 107 ? -5.848 1.725 -1.737 1.00 98.12 107 PHE A C 1
ATOM 819 O O . PHE A 1 107 ? -5.054 1.461 -2.637 1.00 98.12 107 PHE A O 1
ATOM 826 N N . GLN A 1 108 ? -7.056 2.246 -1.990 1.00 97.69 108 GLN A N 1
ATOM 827 C CA . GLN A 1 108 ? -7.532 2.562 -3.344 1.00 97.69 108 GLN A CA 1
ATOM 828 C C . GLN A 1 108 ? -6.551 3.482 -4.086 1.00 97.69 108 GLN A C 1
ATOM 830 O O . GLN A 1 108 ? -6.115 3.149 -5.188 1.00 97.69 108 GLN A O 1
ATOM 835 N N . LYS A 1 109 ? -6.164 4.611 -3.482 1.00 96.00 109 LYS A N 1
ATOM 836 C CA . LYS A 1 109 ? -5.247 5.583 -4.099 1.00 96.00 109 LYS A CA 1
ATOM 837 C C . LYS A 1 109 ? -3.856 5.006 -4.324 1.00 96.00 109 LYS A C 1
ATOM 839 O O . LYS A 1 109 ? -3.220 5.317 -5.328 1.00 96.00 109 LYS A O 1
ATOM 844 N N . SER A 1 110 ? -3.371 4.155 -3.424 1.00 95.69 110 SER A N 1
ATOM 845 C CA . SER A 1 110 ? -2.106 3.448 -3.613 1.00 95.69 110 SER A CA 1
ATOM 846 C C . SER A 1 110 ? -2.155 2.528 -4.830 1.00 95.69 110 SER A C 1
ATOM 848 O O . SER A 1 110 ? -1.236 2.568 -5.646 1.00 95.69 110 SER A O 1
ATOM 850 N N . LEU A 1 111 ? -3.236 1.763 -5.015 1.00 95.25 111 LEU A N 1
ATOM 851 C CA . LEU A 1 111 ? -3.416 0.930 -6.210 1.00 95.25 111 LEU A CA 1
ATOM 852 C C . LEU A 1 111 ? -3.524 1.790 -7.481 1.00 95.25 111 LEU A C 1
ATOM 854 O O . LEU A 1 111 ? -2.886 1.485 -8.485 1.00 95.25 111 LEU A O 1
ATOM 858 N N . GLU A 1 112 ? -4.247 2.911 -7.441 1.00 92.38 112 GLU A N 1
ATOM 859 C CA . GLU A 1 112 ? -4.334 3.848 -8.571 1.00 92.38 112 GLU A CA 1
ATOM 860 C C . GLU A 1 112 ? -2.967 4.417 -8.974 1.00 92.38 112 GLU A C 1
ATOM 862 O O . GLU A 1 112 ? -2.642 4.430 -10.163 1.00 92.38 112 GLU A O 1
ATOM 867 N N . ARG A 1 113 ? -2.139 4.823 -8.003 1.00 90.19 113 ARG A N 1
ATOM 868 C CA . ARG A 1 113 ? -0.774 5.321 -8.250 1.00 90.19 113 ARG A CA 1
ATOM 869 C C . ARG A 1 113 ? 0.162 4.243 -8.786 1.00 90.19 113 ARG A C 1
ATOM 871 O O . ARG A 1 113 ? 1.018 4.549 -9.608 1.00 90.19 113 ARG A O 1
ATOM 878 N N . LEU A 1 114 ? 0.001 2.990 -8.358 1.00 88.19 114 LEU A N 1
ATOM 879 C CA . LEU A 1 114 ? 0.760 1.867 -8.920 1.00 88.19 114 LEU A CA 1
ATOM 880 C C . LEU A 1 114 ? 0.385 1.610 -10.388 1.00 88.19 114 LEU A C 1
ATOM 882 O O . LEU A 1 114 ? 1.256 1.304 -11.200 1.00 88.19 114 LEU A O 1
ATOM 886 N N . LEU A 1 115 ? -0.892 1.755 -10.754 1.00 85.75 115 LEU A N 1
ATOM 887 C CA . LEU A 1 115 ? -1.325 1.641 -12.153 1.00 85.75 115 LEU A CA 1
ATOM 888 C C . LEU A 1 115 ? -0.838 2.830 -12.991 1.00 85.75 115 LEU A C 1
ATOM 890 O O . LEU A 1 115 ? -0.415 2.657 -14.137 1.00 85.75 115 LEU A O 1
ATOM 894 N N . LYS A 1 116 ? -0.924 4.040 -12.429 1.00 81.56 116 LYS A N 1
ATOM 895 C CA . LYS A 1 116 ? -0.618 5.313 -13.091 1.00 81.56 116 LYS A CA 1
ATOM 896 C C . LYS A 1 116 ? 0.263 6.182 -12.187 1.00 81.56 116 LYS A C 1
ATOM 898 O O . LYS A 1 116 ? -0.266 6.978 -11.409 1.00 81.56 116 LYS A O 1
ATOM 903 N N . PRO A 1 117 ? 1.591 6.059 -12.302 1.00 70.06 117 PRO A N 1
ATOM 904 C CA . PRO A 1 117 ? 2.509 6.848 -11.493 1.00 70.06 117 PRO A CA 1
ATOM 905 C C . PRO A 1 117 ? 2.382 8.338 -11.818 1.00 70.06 117 PRO A C 1
ATOM 907 O O . PRO A 1 117 ? 2.258 8.724 -12.982 1.00 70.06 117 PRO A O 1
ATOM 910 N N . GLU A 1 118 ? 2.411 9.179 -10.786 1.00 65.94 118 GLU A N 1
ATOM 911 C CA . GLU A 1 118 ? 2.342 10.635 -10.935 1.00 65.94 118 GLU A CA 1
ATOM 912 C C . GLU A 1 118 ? 3.565 11.182 -11.698 1.00 65.94 118 GLU A C 1
ATOM 914 O O . GLU A 1 118 ? 4.680 10.681 -11.547 1.00 65.94 118 GLU A O 1
ATOM 919 N N . GLY A 1 119 ? 3.361 12.239 -12.495 1.00 61.50 119 GLY A N 1
ATOM 920 C CA . GLY A 1 119 ? 4.431 12.921 -13.242 1.00 61.50 119 GLY A CA 1
ATOM 921 C C . GLY A 1 119 ? 4.631 12.460 -14.690 1.00 61.50 119 GLY A C 1
ATOM 922 O O . GLY A 1 119 ? 5.531 12.956 -15.360 1.00 61.50 119 GLY A O 1
ATOM 923 N N . PHE A 1 120 ? 3.784 11.561 -15.189 1.00 59.97 120 PHE A N 1
ATOM 924 C CA . PHE A 1 120 ? 3.850 11.041 -16.551 1.00 59.97 120 PHE A CA 1
ATOM 925 C C . PHE A 1 120 ? 2.616 11.455 -17.373 1.00 59.97 120 PHE A C 1
ATOM 927 O O . PHE A 1 120 ? 1.480 11.242 -16.946 1.00 59.97 120 PHE A O 1
ATOM 934 N N . GLU A 1 121 ? 2.839 12.064 -18.546 1.00 61.91 121 GLU A N 1
ATOM 935 C CA . GLU A 1 121 ? 1.785 12.363 -19.530 1.00 61.91 121 GLU A CA 1
ATOM 936 C C . GLU A 1 121 ? 1.209 11.076 -20.153 1.00 61.91 121 GLU A C 1
ATOM 938 O O . GLU A 1 121 ? 1.738 9.982 -19.954 1.00 61.91 121 GLU A O 1
ATOM 943 N N . ASP A 1 122 ? 0.116 11.189 -20.917 1.00 65.69 122 ASP A N 1
ATOM 944 C CA . ASP A 1 122 ? -0.436 10.049 -21.657 1.00 65.69 122 ASP A CA 1
ATOM 945 C C . ASP A 1 122 ? 0.677 9.393 -22.509 1.00 65.69 122 ASP A C 1
ATOM 947 O O . ASP A 1 122 ? 1.324 10.087 -23.308 1.00 65.69 122 ASP A O 1
ATOM 951 N N . PRO A 1 123 ? 0.910 8.068 -22.368 1.00 66.00 123 PRO A N 1
ATOM 952 C CA . PRO A 1 123 ? 1.950 7.347 -23.096 1.00 66.00 123 PRO A CA 1
ATOM 953 C C . PRO A 1 123 ? 1.931 7.567 -24.609 1.00 66.00 123 PRO A C 1
ATOM 955 O O . PRO A 1 123 ? 2.968 7.427 -25.261 1.00 66.00 123 PRO A O 1
ATOM 958 N N . ALA A 1 124 ? 0.787 7.934 -25.192 1.00 69.12 124 ALA A N 1
ATOM 959 C CA . ALA A 1 124 ? 0.676 8.289 -26.602 1.00 69.12 124 ALA A CA 1
ATOM 960 C C . ALA A 1 124 ? 1.585 9.468 -27.013 1.00 69.12 124 ALA A C 1
ATOM 962 O O . ALA A 1 124 ? 2.047 9.494 -28.155 1.00 69.12 124 ALA A O 1
ATOM 963 N N . PHE A 1 125 ? 1.898 10.389 -26.096 1.00 72.62 125 PHE A N 1
ATOM 964 C CA . PHE A 1 125 ? 2.633 11.634 -26.372 1.00 72.62 125 PHE A CA 1
ATOM 965 C C . PHE A 1 125 ? 4.064 11.664 -25.811 1.00 72.62 125 PHE A C 1
ATOM 967 O O . PHE A 1 125 ? 4.802 12.618 -26.041 1.00 72.62 125 PHE A O 1
ATOM 974 N N . MET A 1 126 ? 4.491 10.602 -25.130 1.00 77.94 126 MET A N 1
ATOM 975 C CA . MET A 1 126 ? 5.800 10.529 -24.476 1.00 77.94 126 MET A CA 1
ATOM 976 C C . MET A 1 126 ? 6.975 10.277 -25.430 1.00 77.94 126 MET A C 1
ATOM 978 O O . MET A 1 126 ? 6.859 9.528 -26.413 1.00 77.94 126 MET A O 1
ATOM 982 N N . SER A 1 127 ? 8.151 10.808 -25.066 1.00 77.56 127 SER A N 1
ATOM 983 C CA . SER A 1 127 ? 9.426 10.428 -25.682 1.00 77.56 127 SER A CA 1
ATOM 984 C C . SER A 1 127 ? 9.774 8.959 -25.387 1.00 77.56 127 SER A C 1
ATOM 986 O O . SER A 1 127 ? 9.229 8.340 -24.473 1.00 77.56 127 SER A O 1
ATOM 988 N N . ASN A 1 128 ? 10.699 8.364 -26.147 1.00 75.19 128 ASN A N 1
ATOM 989 C CA . ASN A 1 128 ? 11.084 6.961 -25.937 1.00 75.19 128 ASN A CA 1
ATOM 990 C C . ASN A 1 128 ? 11.733 6.704 -24.563 1.00 75.19 128 ASN A C 1
ATOM 992 O O . ASN A 1 128 ? 11.562 5.616 -24.016 1.00 75.19 128 ASN A O 1
ATOM 996 N N . ASN A 1 129 ? 12.452 7.684 -24.007 1.00 71.94 129 ASN A N 1
ATOM 997 C CA . ASN A 1 129 ? 13.060 7.555 -22.681 1.00 71.94 129 ASN A CA 1
ATOM 998 C C . ASN A 1 129 ? 11.995 7.640 -21.580 1.00 71.94 129 ASN A C 1
ATOM 1000 O O . ASN A 1 129 ? 11.968 6.779 -20.703 1.00 71.94 129 ASN A O 1
ATOM 1004 N N . ASP A 1 130 ? 11.062 8.589 -21.691 1.00 73.31 130 ASP A N 1
ATOM 1005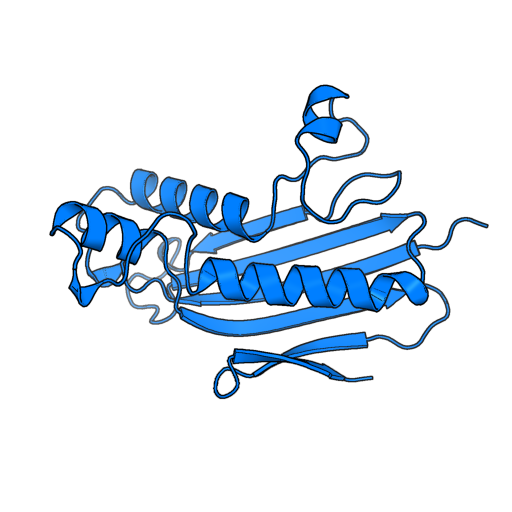 C CA . ASP A 1 130 ? 9.971 8.747 -20.718 1.00 73.31 130 ASP A CA 1
ATOM 1006 C C . ASP A 1 130 ? 9.025 7.540 -20.745 1.00 73.31 130 ASP A C 1
ATOM 1008 O O . ASP A 1 130 ? 8.562 7.094 -19.701 1.00 73.31 130 ASP A O 1
ATOM 1012 N N . LYS A 1 131 ? 8.806 6.931 -21.922 1.00 72.31 131 LYS A N 1
ATOM 1013 C CA . LYS A 1 131 ? 8.078 5.656 -22.045 1.00 72.31 131 LYS A CA 1
ATOM 1014 C C . LYS A 1 131 ? 8.759 4.530 -21.280 1.00 72.31 131 LYS A C 1
ATOM 1016 O O . LYS A 1 131 ? 8.075 3.746 -20.633 1.00 72.31 131 LYS A O 1
ATOM 1021 N N . ALA A 1 132 ? 10.084 4.412 -21.354 1.00 67.75 132 ALA A N 1
ATOM 1022 C CA . ALA A 1 132 ? 10.805 3.370 -20.627 1.00 67.75 132 ALA A CA 1
ATOM 1023 C C . ALA A 1 132 ? 10.701 3.573 -19.106 1.00 67.75 132 ALA A C 1
ATOM 1025 O O . ALA A 1 132 ? 10.493 2.609 -18.370 1.00 67.75 132 ALA A O 1
ATOM 1026 N N . GLU A 1 133 ? 10.788 4.819 -18.643 1.00 68.88 133 GLU A N 1
ATOM 1027 C CA . GLU A 1 133 ? 10.641 5.170 -17.229 1.00 68.88 133 GLU A CA 1
ATOM 1028 C C . GLU A 1 133 ? 9.205 4.965 -16.722 1.00 68.88 133 GLU A C 1
ATOM 1030 O O . GLU A 1 133 ? 8.995 4.366 -15.664 1.00 68.88 133 GLU A O 1
ATOM 1035 N N . TYR A 1 134 ? 8.208 5.348 -17.521 1.00 72.06 134 TYR A N 1
ATOM 1036 C CA . TYR A 1 134 ? 6.795 5.072 -17.269 1.00 72.06 134 TYR A CA 1
ATOM 1037 C C . TYR A 1 134 ? 6.517 3.570 -17.168 1.00 72.06 134 TYR A C 1
ATOM 1039 O O . TYR A 1 134 ? 5.885 3.112 -16.224 1.00 72.06 134 TYR A O 1
ATOM 1047 N N . MET A 1 135 ? 7.036 2.768 -18.098 1.00 68.50 135 MET A N 1
ATOM 1048 C CA . MET A 1 135 ? 6.823 1.316 -18.104 1.00 68.50 135 MET A CA 1
ATOM 1049 C C . MET A 1 135 ? 7.487 0.608 -16.913 1.00 68.50 135 MET A C 1
ATOM 1051 O O . MET A 1 135 ? 7.020 -0.449 -16.493 1.00 68.50 135 MET A O 1
ATOM 1055 N N . LEU A 1 136 ? 8.582 1.158 -16.377 1.00 65.50 136 LEU A N 1
ATOM 1056 C CA . LEU A 1 136 ? 9.240 0.653 -15.165 1.00 65.50 136 LEU A CA 1
ATOM 1057 C C . LEU A 1 136 ? 8.507 1.032 -13.880 1.00 65.50 136 LEU A C 1
ATOM 1059 O O . LEU A 1 136 ? 8.602 0.302 -12.895 1.00 65.50 136 LEU A O 1
ATOM 1063 N N . SER A 1 137 ? 7.839 2.182 -13.884 1.00 65.44 137 SER A N 1
ATOM 1064 C CA . SER A 1 137 ? 7.131 2.718 -12.723 1.00 65.44 137 SER A CA 1
ATOM 1065 C C . SER A 1 137 ? 5.655 2.320 -12.691 1.00 65.44 137 SER A C 1
ATOM 1067 O O . SER A 1 137 ? 5.064 2.335 -11.617 1.00 65.44 137 SER A O 1
ATOM 1069 N N . SER A 1 138 ? 5.070 1.942 -13.832 1.00 72.81 138 SER A N 1
ATOM 1070 C CA . SER A 1 138 ? 3.701 1.439 -13.958 1.00 72.81 138 SER A CA 1
ATOM 1071 C C . SER A 1 138 ? 3.645 -0.077 -13.770 1.00 72.81 138 SER A C 1
ATOM 1073 O O . SER A 1 138 ? 4.431 -0.845 -14.339 1.00 72.81 138 SER A O 1
ATOM 1075 N N . PHE A 1 139 ? 2.669 -0.511 -12.978 1.00 80.00 139 PHE A N 1
ATOM 1076 C CA . PHE A 1 139 ? 2.406 -1.911 -12.687 1.00 80.00 139 PHE A CA 1
ATOM 1077 C C . PHE A 1 139 ? 1.051 -2.331 -13.243 1.00 80.00 139 PHE A C 1
ATOM 1079 O O . PHE A 1 139 ? 0.094 -1.562 -13.271 1.00 80.00 139 PHE A O 1
ATOM 1086 N N . MET A 1 140 ? 0.943 -3.601 -13.617 1.00 85.12 140 MET A N 1
ATOM 1087 C CA . MET A 1 140 ? -0.343 -4.276 -13.709 1.00 85.12 140 MET A CA 1
ATOM 1088 C C . MET A 1 140 ? -0.629 -4.932 -12.365 1.00 85.12 140 MET A C 1
ATOM 1090 O O . MET A 1 140 ? 0.134 -5.783 -11.907 1.00 85.12 140 MET A O 1
ATOM 1094 N N . ILE A 1 141 ? -1.738 -4.555 -11.743 1.00 89.44 141 ILE A N 1
ATOM 1095 C CA . ILE A 1 141 ? -2.213 -5.188 -10.513 1.00 89.44 141 ILE A CA 1
ATOM 1096 C C . ILE A 1 141 ? -3.066 -6.383 -10.920 1.00 89.44 141 ILE A C 1
ATOM 1098 O O . ILE A 1 141 ? -4.093 -6.220 -11.571 1.00 89.44 141 ILE A O 1
ATOM 1102 N N . ARG A 1 142 ? -2.619 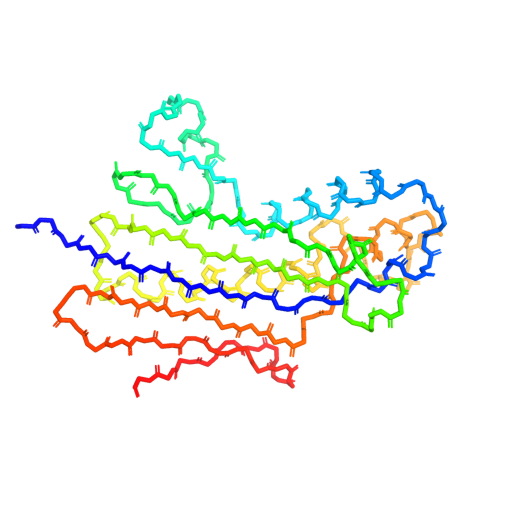-7.591 -10.571 1.00 88.12 142 ARG A N 1
ATOM 1103 C CA . ARG A 1 142 ? -3.362 -8.829 -10.860 1.00 88.12 142 ARG A CA 1
ATOM 1104 C C . ARG A 1 142 ? -4.375 -9.151 -9.786 1.00 88.12 142 ARG A C 1
ATOM 1106 O O . ARG A 1 142 ? -5.429 -9.696 -10.082 1.00 88.12 142 ARG A O 1
ATOM 1113 N N . ASP A 1 143 ? -3.993 -8.868 -8.553 1.00 92.94 143 ASP A N 1
ATOM 1114 C CA . ASP A 1 143 ? -4.791 -9.127 -7.373 1.00 92.94 143 ASP A CA 1
ATOM 1115 C C . ASP A 1 143 ? -4.303 -8.204 -6.260 1.00 92.94 143 ASP A C 1
ATOM 1117 O O . ASP A 1 143 ? -3.113 -7.877 -6.199 1.00 92.94 143 ASP A O 1
ATOM 1121 N N . ALA A 1 144 ? -5.205 -7.781 -5.388 1.00 97.38 144 ALA A N 1
ATOM 1122 C CA . ALA A 1 144 ? -4.832 -7.072 -4.179 1.00 97.38 144 ALA A CA 1
ATOM 1123 C C . ALA A 1 144 ? -5.883 -7.292 -3.097 1.00 97.38 144 ALA A C 1
ATOM 1125 O O . ALA A 1 144 ? -7.085 -7.147 -3.335 1.00 97.38 144 ALA A O 1
ATOM 1126 N N . VAL A 1 145 ? -5.410 -7.597 -1.892 1.00 98.25 145 VAL A N 1
ATOM 1127 C CA . VAL A 1 145 ? -6.254 -7.788 -0.717 1.00 98.25 145 VAL A CA 1
ATOM 1128 C C . VAL A 1 145 ? -5.647 -7.092 0.494 1.00 98.25 145 VAL A C 1
ATOM 1130 O O . VAL A 1 145 ? -4.440 -7.176 0.724 1.00 98.25 145 VAL A O 1
ATOM 1133 N N . LEU A 1 146 ? -6.486 -6.422 1.283 1.00 98.62 146 LEU A N 1
ATOM 1134 C CA . LEU A 1 146 ? -6.107 -5.818 2.559 1.00 98.62 146 LEU A CA 1
ATOM 1135 C C . LEU A 1 146 ? -7.120 -6.222 3.631 1.00 98.62 146 LEU A C 1
ATOM 1137 O O . LEU A 1 146 ? -8.291 -5.856 3.573 1.00 98.62 146 LEU A O 1
ATOM 1141 N N . GLY A 1 147 ? -6.670 -6.994 4.611 1.00 98.44 147 GLY A N 1
ATOM 1142 C CA . GLY A 1 147 ? -7.420 -7.284 5.823 1.00 98.44 147 GLY A CA 1
ATOM 1143 C C . GLY A 1 147 ? -7.236 -6.165 6.840 1.00 98.44 147 GLY A C 1
ATOM 1144 O O . GLY A 1 147 ? -6.107 -5.772 7.132 1.00 98.44 147 GLY A O 1
ATOM 1145 N N . ILE A 1 148 ? -8.346 -5.690 7.395 1.00 98.25 148 ILE A N 1
ATOM 1146 C CA . ILE A 1 148 ? -8.398 -4.692 8.462 1.00 98.25 148 ILE A CA 1
ATOM 1147 C C . ILE A 1 148 ? -9.180 -5.303 9.624 1.00 98.25 148 ILE A C 1
ATOM 1149 O O . ILE A 1 148 ? -10.312 -5.765 9.463 1.00 98.25 148 ILE A O 1
ATOM 1153 N N . HIS A 1 149 ? -8.573 -5.331 10.804 1.00 97.88 149 HIS A N 1
ATOM 1154 C CA . HIS A 1 149 ? -9.192 -5.850 12.016 1.00 97.88 149 HIS A CA 1
ATOM 1155 C C . HIS A 1 149 ? -9.069 -4.824 13.135 1.00 97.88 149 HIS A C 1
ATOM 1157 O O . HIS A 1 149 ? -8.046 -4.745 13.811 1.00 97.88 149 HIS A O 1
ATOM 1163 N N . VAL A 1 150 ? -10.135 -4.047 13.305 1.00 97.12 150 VAL A N 1
ATOM 1164 C CA . VAL A 1 150 ? -10.323 -3.177 14.465 1.00 97.12 150 VAL A CA 1
ATOM 1165 C C . VAL A 1 150 ? -10.679 -4.061 15.658 1.00 97.12 150 VAL A C 1
ATOM 1167 O O . VAL A 1 150 ? -11.559 -4.920 15.547 1.00 97.12 150 VAL A O 1
ATOM 1170 N N . GLU A 1 151 ? -10.013 -3.871 16.796 1.00 95.56 151 GLU A N 1
ATOM 1171 C CA . GLU A 1 151 ? -10.295 -4.641 18.008 1.00 95.56 151 GLU A CA 1
ATOM 1172 C C . GLU A 1 151 ? -11.794 -4.645 18.353 1.00 95.56 151 GLU A C 1
ATOM 1174 O O . GLU A 1 151 ? -12.489 -3.627 18.265 1.00 95.56 151 GLU A O 1
ATOM 1179 N N . TYR A 1 152 ? -12.288 -5.818 18.760 1.00 92.75 152 TYR A N 1
ATOM 1180 C CA . TYR A 1 152 ? -13.687 -6.059 19.137 1.00 92.75 152 TYR A CA 1
ATOM 1181 C C . TYR A 1 152 ? -14.718 -5.801 18.024 1.00 92.75 152 TYR A C 1
ATOM 1183 O O . TYR A 1 152 ? -15.915 -5.732 18.306 1.00 92.75 152 TYR A O 1
ATOM 1191 N N . SER A 1 153 ? -14.279 -5.699 16.767 1.00 93.62 153 SER A N 1
ATOM 1192 C CA . SER A 1 153 ? -15.143 -5.510 15.600 1.00 93.62 153 SER A CA 1
ATOM 1193 C C . SER A 1 153 ? -15.000 -6.668 14.603 1.00 93.62 153 SER A C 1
ATOM 1195 O O . SER A 1 153 ? -13.984 -7.369 14.602 1.00 93.62 153 SER A O 1
ATOM 1197 N N . PRO A 1 154 ? -15.999 -6.902 13.732 1.00 93.94 154 PRO A N 1
ATOM 1198 C CA . PRO A 1 154 ? -15.854 -7.835 12.622 1.00 93.94 154 PRO A CA 1
ATOM 1199 C C . PRO A 1 154 ? -14.658 -7.478 11.734 1.00 93.94 154 PRO A C 1
ATOM 1201 O O . PRO A 1 154 ? -14.340 -6.304 11.531 1.00 93.94 154 PRO A O 1
ATOM 1204 N N . ARG A 1 155 ? -14.007 -8.503 11.181 1.00 95.75 155 ARG A N 1
ATOM 1205 C CA . ARG A 1 155 ? -12.921 -8.310 10.220 1.00 95.75 155 ARG A CA 1
ATOM 1206 C C . ARG A 1 155 ? -13.481 -7.741 8.922 1.00 95.75 155 ARG A C 1
ATOM 1208 O O . ARG A 1 155 ? -14.467 -8.241 8.399 1.00 95.75 155 ARG A O 1
ATOM 1215 N N . ILE A 1 156 ? -12.791 -6.747 8.386 1.00 97.75 156 ILE A N 1
ATOM 1216 C CA . ILE A 1 156 ? -13.064 -6.166 7.079 1.00 97.75 156 ILE A CA 1
ATOM 1217 C C . ILE A 1 156 ? -11.994 -6.655 6.109 1.00 97.75 156 ILE A C 1
ATOM 1219 O O . ILE A 1 156 ? -10.810 -6.715 6.450 1.00 97.75 156 ILE A O 1
ATOM 1223 N N . VAL A 1 157 ? -12.402 -7.007 4.896 1.00 98.31 157 VAL A N 1
ATOM 1224 C CA . VAL A 1 157 ? -11.493 -7.384 3.815 1.00 98.31 157 VAL A CA 1
ATOM 1225 C C . VAL A 1 157 ? -11.764 -6.491 2.618 1.00 98.31 157 VAL A C 1
ATOM 1227 O O . VAL A 1 157 ? -12.876 -6.429 2.101 1.00 98.31 157 VAL A O 1
ATOM 1230 N N . LEU A 1 158 ? -10.731 -5.791 2.177 1.00 98.44 158 LEU A N 1
ATOM 1231 C CA . LEU A 1 158 ? -10.730 -5.006 0.955 1.00 98.44 158 LEU A CA 1
ATOM 1232 C C . LEU A 1 158 ? -10.184 -5.868 -0.177 1.00 98.44 158 LEU A C 1
ATOM 1234 O O . LEU A 1 158 ? -9.108 -6.440 -0.027 1.00 98.44 158 LEU A O 1
ATOM 1238 N N . VAL A 1 159 ? -10.901 -5.949 -1.295 1.00 98.25 159 VAL A N 1
ATOM 1239 C CA . VAL A 1 159 ? -10.513 -6.748 -2.467 1.00 98.25 159 VAL A CA 1
ATOM 1240 C C . VAL A 1 159 ? -10.525 -5.875 -3.713 1.00 98.25 159 VAL A C 1
ATOM 1242 O O . VAL A 1 159 ? -11.490 -5.150 -3.963 1.00 98.25 159 VAL A O 1
ATOM 1245 N N . TRP A 1 160 ? -9.459 -5.951 -4.501 1.00 97.00 160 TRP A N 1
ATOM 1246 C CA . TRP A 1 160 ? -9.350 -5.267 -5.783 1.00 97.00 160 TRP A CA 1
ATOM 1247 C C . TRP A 1 160 ? -10.224 -5.914 -6.861 1.00 97.00 160 TRP A C 1
ATOM 1249 O O . TRP A 1 160 ? -10.141 -7.112 -7.118 1.00 97.00 160 TRP A O 1
ATOM 1259 N N . ASP A 1 161 ? -11.043 -5.100 -7.521 1.00 94.94 161 ASP A N 1
ATOM 1260 C CA . ASP A 1 161 ? -11.787 -5.450 -8.728 1.00 94.94 161 ASP A CA 1
ATOM 1261 C C . ASP A 1 161 ? -11.080 -4.829 -9.932 1.00 94.94 161 ASP A C 1
ATOM 1263 O O . ASP A 1 161 ? -11.127 -3.614 -10.154 1.00 94.94 161 ASP A O 1
ATOM 1267 N N . ASP A 1 162 ? -10.393 -5.681 -10.693 1.00 87.50 162 ASP A N 1
ATOM 1268 C CA . ASP A 1 162 ? -9.575 -5.255 -11.822 1.00 87.50 162 ASP A CA 1
ATOM 1269 C C . ASP A 1 162 ? -10.398 -4.714 -12.996 1.00 87.50 162 ASP A C 1
ATOM 1271 O O . ASP A 1 162 ? -9.924 -3.841 -13.725 1.00 87.50 162 ASP A O 1
ATOM 1275 N N . GLU A 1 163 ? -11.641 -5.170 -13.165 1.00 88.25 163 GLU A N 1
ATOM 1276 C CA . GLU A 1 163 ? -12.518 -4.689 -14.235 1.00 88.25 163 GLU A CA 1
ATOM 1277 C C . GLU A 1 163 ? -12.995 -3.267 -13.942 1.00 88.25 163 GLU A C 1
ATOM 1279 O O . GLU A 1 163 ? -12.984 -2.401 -14.819 1.00 88.25 163 GLU A O 1
ATOM 1284 N N . LYS A 1 164 ? -13.383 -3.007 -12.689 1.00 92.06 164 LYS A N 1
ATOM 1285 C CA . LYS A 1 164 ? -13.877 -1.691 -12.256 1.00 92.06 164 LYS A CA 1
ATOM 1286 C C . LYS A 1 164 ? -12.774 -0.743 -11.805 1.00 92.06 164 LYS A C 1
ATOM 1288 O O . LYS A 1 164 ? -13.064 0.427 -11.560 1.00 92.06 164 LYS A O 1
ATOM 1293 N N . LYS A 1 165 ? -11.542 -1.240 -11.670 1.00 90.19 165 LYS A N 1
ATOM 1294 C CA . LYS A 1 165 ? -10.397 -0.530 -11.085 1.00 90.19 165 LYS A CA 1
ATOM 1295 C C . LYS A 1 165 ? -10.736 0.070 -9.716 1.00 90.19 165 LYS A C 1
ATOM 1297 O O . LYS A 1 165 ? -10.447 1.234 -9.438 1.00 90.19 165 LYS A O 1
ATOM 1302 N N . LYS A 1 166 ? -11.401 -0.723 -8.872 1.00 95.50 166 LYS A N 1
ATOM 1303 C CA . LYS A 1 166 ? -11.929 -0.271 -7.582 1.00 95.50 166 LYS A CA 1
ATOM 1304 C C . 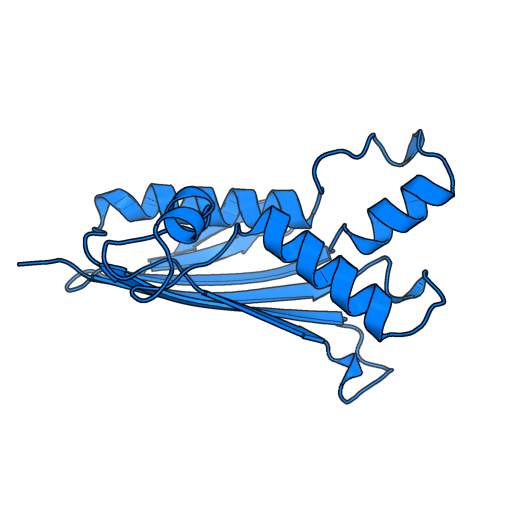LYS A 1 166 ? -11.767 -1.330 -6.500 1.00 95.50 166 LYS A C 1
ATOM 1306 O O . LYS A 1 166 ? -11.915 -2.519 -6.750 1.00 95.50 166 LYS A O 1
ATOM 1311 N N . VAL A 1 167 ? -11.533 -0.885 -5.277 1.00 96.94 167 VAL A N 1
ATOM 1312 C CA . VAL A 1 167 ? -11.569 -1.699 -4.069 1.00 96.94 167 VAL A CA 1
ATOM 1313 C C . VAL A 1 167 ? -13.016 -1.883 -3.614 1.00 96.94 167 VAL A C 1
ATOM 1315 O O . VAL A 1 167 ? -13.762 -0.918 -3.424 1.00 96.94 167 VAL A O 1
ATOM 1318 N N . ASN A 1 168 ? -13.401 -3.136 -3.403 1.00 96.81 168 ASN A N 1
ATOM 1319 C CA . ASN A 1 168 ? -14.657 -3.510 -2.770 1.00 96.81 168 ASN A CA 1
ATOM 1320 C C . ASN A 1 168 ? -14.401 -3.938 -1.328 1.00 96.81 168 ASN A C 1
ATOM 1322 O O . ASN A 1 168 ? -13.449 -4.662 -1.044 1.00 96.81 168 ASN A O 1
ATOM 1326 N N . MET A 1 169 ? -15.281 -3.512 -0.429 1.00 95.44 169 MET A N 1
ATOM 1327 C CA . MET A 1 169 ? -15.264 -3.928 0.966 1.00 95.44 169 MET A CA 1
ATOM 1328 C C . MET A 1 169 ? -16.169 -5.146 1.151 1.00 95.44 169 MET A C 1
ATOM 1330 O O . MET A 1 169 ? -17.313 -5.144 0.696 1.00 95.44 169 MET A O 1
ATOM 1334 N N . ILE A 1 170 ? -15.656 -6.163 1.835 1.00 93.81 170 ILE A N 1
ATOM 1335 C CA . ILE A 1 170 ? -16.369 -7.379 2.219 1.00 93.81 170 ILE A CA 1
ATOM 1336 C C . ILE A 1 170 ? -16.276 -7.501 3.746 1.00 93.81 170 ILE A C 1
ATOM 1338 O O . ILE A 1 170 ? -15.203 -7.288 4.318 1.00 93.81 170 ILE A O 1
ATOM 1342 N N . GLN A 1 171 ? -17.404 -7.799 4.391 1.00 79.25 171 GLN A N 1
ATOM 1343 C CA . GLN A 1 171 ? -17.543 -7.992 5.839 1.00 79.25 171 GLN A CA 1
ATOM 1344 C C . GLN A 1 171 ? -18.114 -9.377 6.134 1.00 79.25 171 GLN A C 1
ATOM 1346 O O . GLN A 1 171 ? -18.967 -9.831 5.335 1.00 79.25 171 GLN A O 1
#

Sequence (171 aa):
MSQWTHVAGIIRIDSMGAAIVRGPDKEKNNKIKEAVAKALGNTFNFESSEEDWNRGSAPAGSEGSLQYSVSSNSDGDEHALSWGYISIWGDLRDFGSEDVPSLTDWFQKSLERLLKPEGFEDPAFMSNNDKAEYMLSSFMIRDAVLGIHVEYSPRIVLVWDDEKKKVNMIQ

Organism: NCBI:txid412755

Secondary structure (DSSP, 8-state):
---EEEEEEEEEEEETGGGT--S-HHHHHHHHHHHHHHHH----BTTS-HHHHHH--S-EETTEE-EEEEEEGGGT-TT-SS-EEEEEEEEEET--TTTHHHHHHHHHHHHHHHHS-TT---GGG--HHHHHHHHHH-EEEEEEEEEEEETTS--EEEEEETTTTEEEEE-

Radius of gyration: 16.97 Å; chains: 1; bounding box: 39×33×53 Å

Foldseek 3Di:
DKWKKWKKKKWFWAQQLVVPDDDDPVVLVVLQVVLLCQLQHQWDALPDDPVSVVRTDADAANGIHKDKDWDAPVVPDPPPRTGTMMIITDMHINDAPVCVVVVQVSVLSSLVCQQPPPPADDLVPDDPVSVSSRSSSHIDTPWMKMWMDIPPDDIWIWIADNVVSHTDIDD

pLDDT: mean 84.3, std 15.11, range [42.81, 98.62]